Protein AF-A0AAE3N6Z8-F1 (afdb_monomer)

Sequence (165 aa):
MKPAAALAAPLILVLGGPLARRQWLIAQLQGRLQALPQPLPTPSFCDGEAASALARLSRAALVLLCAARADEDASAQARQAFLREQLHAAGAAYGVLHGDDAAIALQAWQALQSALGLAQQQTGDAQPTAEARSLANWRSNCEKCSDPVCEHRLFSDLVGQRAQA

pLDDT: mean 75.98, std 1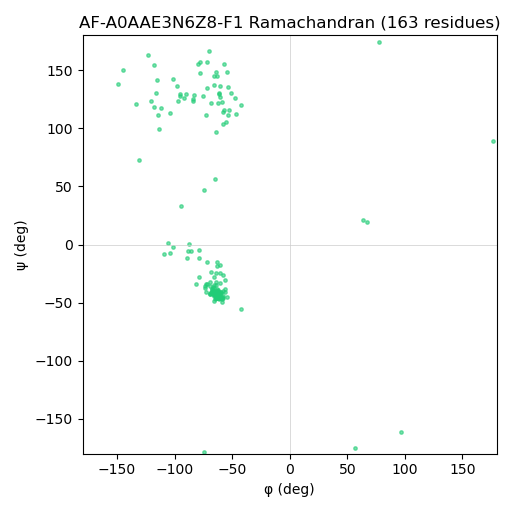7.63, range [32.03, 95.5]

Solvent-accessible surface area (backbone atoms only — not comparable to full-atom values): 9850 Å² total; per-residue (Å²): 136,79,79,78,76,77,73,73,53,46,29,34,39,43,33,57,61,56,68,70,60,44,53,50,46,51,52,53,52,50,55,55,58,69,72,48,84,77,95,65,79,65,62,43,78,41,74,44,59,70,73,68,38,61,77,42,51,95,64,42,70,41,37,38,34,40,52,60,55,92,90,52,53,72,66,49,48,52,52,45,53,51,50,51,51,54,35,54,76,67,70,51,78,68,47,77,33,60,81,55,74,68,48,30,46,51,51,53,50,53,54,49,29,52,71,69,70,60,56,68,76,72,90,61,100,62,79,74,48,75,65,56,51,48,53,52,55,48,49,65,52,48,80,74,43,93,42,73,68,58,53,51,49,53,55,50,51,53,53,55,54,65,72,75,110

Foldseek 3Di:
DDPPPPPAAAEEEEEADDLVLSVVLVVLLQVVVVPDDDDFRHHDYDHDDLVVVLVCLVRHLAYEYEDDDPPDDPVSVVSSVVSVVSCVVSVGDYHYQDDDSVRSSVVVNCRVCVSRVNPPPPPDPDDQPPVSVVVVVVVVVVVVDPDPVVVVVVVVVVVVVVVVD

Radius of gyration: 18.88 Å; Cα contacts (8 Å, |Δi|>4): 145; chains: 1; bounding box: 39×39×67 Å

Mean predicted aligned error: 13.64 Å

Secondary structure (DSSP, 8-state):
-------PPPEEEEESS-HHHHHHHHHHHHHHHHTSPS----PEEE---HHHHHTTGGGEEEEEEEPPPTTS-HHHHHHHHHHHHHHHHTT---EEE-SSHHHHHHHHHHHHHHHTT-----S------HHHHHHHHHHHHHTT---HHHHHHHHHHHHHHHT--

Nearest PDB structures (foldseek):
  8q6q-assembly2_D-2  TM=4.923E-01  e=1.942E-02  Homo sapiens
  3hly-assembly2_B  TM=3.892E-01  e=1.245E-02  Synechococcus elongatus PCC 6301
  4c6r-assembly4_D  TM=4.196E-01  e=1.795E-01  Arabidopsis thaliana
  8jbt-assembly1_A  TM=4.652E-01  e=1.133E+00  Chloracidobacterium thermophilum
  4c6t-assembly1_A  TM=4.803E-01  e=1.287E+00  Arabidopsis thaliana

Structure (mmCIF, N/CA/C/O backbone):
data_AF-A0AAE3N6Z8-F1
#
_entry.id   AF-A0AAE3N6Z8-F1
#
loop_
_atom_site.group_PDB
_atom_site.id
_atom_site.type_symbol
_atom_site.label_atom_id
_atom_site.label_alt_id
_atom_site.label_comp_id
_atom_site.label_asym_id
_atom_site.label_entity_id
_atom_site.label_seq_id
_atom_site.pdbx_PDB_ins_code
_atom_site.Cartn_x
_atom_site.Cartn_y
_atom_site.Cartn_z
_atom_site.occupancy
_atom_site.B_iso_or_equiv
_atom_site.auth_seq_id
_atom_site.auth_comp_id
_atom_site.auth_asym_id
_atom_site.auth_atom_id
_atom_site.pdbx_PDB_model_num
ATOM 1 N N . MET A 1 1 ? -17.131 4.618 36.383 1.00 37.56 1 MET A N 1
ATOM 2 C CA . MET A 1 1 ? -16.176 5.158 35.390 1.00 37.56 1 MET A CA 1
ATOM 3 C C . MET A 1 1 ? -15.798 4.016 34.458 1.00 37.56 1 MET A C 1
ATOM 5 O O . MET A 1 1 ? -15.187 3.060 34.910 1.00 37.56 1 MET A O 1
ATOM 9 N N . LYS A 1 2 ? -16.291 4.032 33.216 1.00 32.03 2 LYS A N 1
ATOM 10 C CA . LYS A 1 2 ? -16.042 2.981 32.217 1.00 32.03 2 LYS A CA 1
ATOM 11 C C . LYS A 1 2 ? -14.691 3.308 31.564 1.00 32.03 2 LYS A C 1
ATOM 13 O O . LYS A 1 2 ? -14.561 4.444 31.108 1.00 32.03 2 LYS A O 1
ATOM 18 N N . PRO A 1 3 ? -13.682 2.421 31.564 1.00 38.69 3 PRO A N 1
ATOM 19 C CA . PRO A 1 3 ? -12.425 2.730 30.898 1.00 38.69 3 PRO A CA 1
ATOM 20 C C . PRO A 1 3 ? -12.718 2.955 29.413 1.00 38.69 3 PRO A C 1
ATOM 22 O O . PRO A 1 3 ? -13.390 2.137 28.781 1.00 38.69 3 PRO A O 1
ATOM 25 N N . ALA A 1 4 ? -12.272 4.093 28.877 1.00 43.00 4 ALA A N 1
ATOM 26 C CA . ALA A 1 4 ? -12.233 4.310 27.441 1.00 43.00 4 ALA A CA 1
ATOM 27 C C . ALA A 1 4 ? -11.370 3.185 26.868 1.00 43.00 4 ALA A C 1
ATOM 29 O O . ALA A 1 4 ? -10.196 3.073 27.221 1.00 43.00 4 ALA A O 1
ATOM 30 N N . ALA A 1 5 ? -11.974 2.294 26.082 1.00 42.84 5 ALA A N 1
ATOM 31 C CA . ALA A 1 5 ? -11.237 1.247 25.399 1.00 42.84 5 ALA A CA 1
ATOM 32 C C . ALA A 1 5 ? -10.112 1.932 24.622 1.00 42.84 5 ALA A C 1
ATOM 34 O O . ALA A 1 5 ? -10.387 2.766 23.758 1.00 42.84 5 ALA A O 1
ATOM 35 N N . ALA A 1 6 ? -8.863 1.646 24.989 1.00 48.72 6 ALA A N 1
ATOM 36 C CA . ALA A 1 6 ? -7.710 2.118 24.249 1.00 48.72 6 ALA A CA 1
ATOM 37 C C . ALA A 1 6 ? -7.865 1.580 22.824 1.00 48.72 6 ALA A C 1
ATOM 39 O O . ALA A 1 6 ? -7.717 0.380 22.590 1.00 48.72 6 ALA A O 1
ATOM 40 N N . LEU A 1 7 ? -8.272 2.449 21.898 1.00 55.31 7 LEU A N 1
ATOM 41 C CA . LEU A 1 7 ? -8.336 2.118 20.484 1.00 55.31 7 LEU A CA 1
ATOM 42 C C . LEU A 1 7 ? -6.929 1.672 20.097 1.00 55.31 7 LEU A C 1
ATOM 44 O O . LEU A 1 7 ? -5.973 2.435 20.237 1.00 55.31 7 LEU A O 1
ATOM 48 N N . ALA A 1 8 ? -6.794 0.404 19.707 1.00 65.38 8 ALA A N 1
ATOM 49 C CA . ALA A 1 8 ? -5.519 -0.134 19.273 1.00 65.38 8 ALA A CA 1
ATOM 50 C C . ALA A 1 8 ? -4.960 0.758 18.156 1.00 65.38 8 ALA A C 1
ATOM 52 O O . ALA A 1 8 ? -5.700 1.161 17.257 1.00 65.38 8 ALA A O 1
ATOM 53 N N . ALA A 1 9 ? -3.667 1.071 18.236 1.00 78.56 9 ALA A N 1
ATOM 54 C CA . ALA A 1 9 ? -2.971 1.871 17.238 1.00 78.56 9 ALA A CA 1
ATOM 55 C C . ALA A 1 9 ? -3.282 1.357 15.816 1.00 78.56 9 ALA A C 1
ATOM 57 O O . ALA A 1 9 ? -3.088 0.161 15.563 1.00 78.56 9 ALA A O 1
ATOM 58 N N . PRO A 1 10 ? -3.752 2.216 14.890 1.00 86.44 10 PRO A N 1
ATOM 59 C CA . PRO A 1 10 ? -4.041 1.790 13.529 1.00 86.44 10 PRO A CA 1
ATOM 60 C C . PRO A 1 10 ? -2.756 1.290 12.863 1.00 86.44 10 PRO A C 1
ATOM 62 O O . PRO A 1 10 ? -1.717 1.948 12.919 1.00 86.44 10 PRO A O 1
ATOM 65 N N . LEU A 1 11 ? -2.817 0.107 12.250 1.00 89.31 11 LEU A N 1
ATOM 66 C CA . LEU A 1 11 ? -1.687 -0.468 11.526 1.00 89.31 11 LEU A CA 1
ATOM 67 C C . LEU A 1 11 ? -1.647 0.091 10.101 1.00 89.31 11 LEU A C 1
ATOM 69 O O . LEU A 1 11 ? -2.615 -0.046 9.355 1.00 89.31 11 LEU A O 1
ATOM 73 N N . ILE A 1 12 ? -0.512 0.664 9.719 1.00 91.88 12 ILE A N 1
ATOM 74 C CA . ILE A 1 12 ? -0.234 1.178 8.380 1.00 91.88 12 ILE A CA 1
ATOM 75 C C . ILE A 1 12 ? 0.831 0.287 7.742 1.00 91.88 12 ILE A C 1
ATOM 77 O O . ILE A 1 12 ? 1.954 0.180 8.243 1.00 91.88 12 ILE A O 1
ATOM 81 N N . LEU A 1 13 ? 0.484 -0.371 6.638 1.00 93.19 13 LEU A N 1
ATOM 82 C CA . LEU A 1 13 ? 1.416 -1.203 5.879 1.00 93.19 13 LEU A CA 1
ATOM 83 C C . LEU A 1 13 ? 2.019 -0.393 4.734 1.00 93.19 13 LEU A C 1
ATOM 85 O O . LEU A 1 13 ? 1.284 0.206 3.953 1.00 93.19 13 LEU A O 1
ATOM 89 N N . VAL A 1 14 ? 3.346 -0.404 4.617 1.00 93.50 14 VAL A N 1
ATOM 90 C CA . VAL A 1 14 ? 4.081 0.211 3.505 1.00 93.50 14 VAL A CA 1
ATOM 91 C C . VAL A 1 14 ? 4.832 -0.892 2.766 1.00 93.50 14 VAL A C 1
ATOM 93 O O . VAL A 1 14 ? 5.677 -1.566 3.349 1.00 93.50 14 VAL A O 1
ATOM 96 N N . LEU A 1 15 ? 4.516 -1.089 1.488 1.00 92.12 15 LEU A N 1
ATOM 97 C CA . LEU A 1 15 ? 4.993 -2.192 0.650 1.00 92.12 15 LEU A CA 1
ATOM 98 C C . LEU A 1 15 ? 5.702 -1.675 -0.601 1.00 92.12 15 LEU A C 1
ATOM 100 O O . LEU A 1 15 ? 5.515 -0.530 -1.005 1.00 92.12 15 LEU A O 1
ATOM 104 N N . GLY A 1 16 ? 6.469 -2.548 -1.254 1.00 89.75 16 GLY A N 1
ATOM 105 C CA . GLY A 1 16 ? 7.131 -2.241 -2.524 1.00 89.75 16 GLY A CA 1
ATOM 106 C C . GLY A 1 16 ? 8.394 -1.387 -2.382 1.00 89.75 16 GLY A C 1
ATOM 107 O O . GLY A 1 16 ? 8.765 -0.959 -1.286 1.00 89.75 16 GLY A O 1
ATOM 108 N N . GLY A 1 17 ? 9.080 -1.185 -3.507 1.00 86.69 17 GLY A N 1
ATOM 109 C CA . GLY A 1 17 ? 10.348 -0.457 -3.594 1.00 86.69 17 GLY A CA 1
ATOM 110 C C . GLY A 1 17 ? 11.481 -0.998 -2.697 1.00 86.69 17 GLY A C 1
ATOM 111 O O . GLY A 1 17 ? 11.335 -2.027 -2.026 1.00 86.69 17 GLY A O 1
ATOM 112 N N . PRO A 1 18 ? 12.628 -0.302 -2.658 1.00 88.06 18 PRO A N 1
ATOM 113 C CA . PRO A 1 18 ? 13.733 -0.628 -1.758 1.00 88.06 18 PRO A CA 1
ATOM 114 C C . PRO A 1 18 ? 13.368 -0.429 -0.277 1.00 88.06 18 PRO A C 1
ATOM 116 O O . PRO A 1 18 ? 12.684 0.535 0.074 1.00 88.06 18 PRO A O 1
ATOM 119 N N . LEU A 1 19 ? 13.889 -1.284 0.616 1.00 87.81 19 LEU A N 1
ATOM 120 C CA . LEU A 1 19 ? 13.660 -1.187 2.070 1.00 87.81 19 LEU A CA 1
ATOM 121 C C . LEU A 1 19 ? 14.042 0.194 2.624 1.00 87.81 19 LEU A C 1
ATOM 123 O O . LEU A 1 19 ? 13.258 0.804 3.346 1.00 87.81 19 LEU A O 1
ATOM 127 N N . ALA A 1 20 ? 15.202 0.722 2.220 1.00 90.19 20 ALA A N 1
ATOM 128 C CA . ALA A 1 20 ? 15.675 2.041 2.642 1.00 90.19 20 ALA A CA 1
ATOM 129 C C . ALA A 1 20 ? 14.667 3.155 2.313 1.00 90.19 20 ALA A C 1
ATOM 131 O O . ALA A 1 20 ? 14.434 4.050 3.124 1.00 90.19 20 ALA A O 1
ATOM 132 N N . ARG A 1 21 ? 14.007 3.062 1.152 1.00 90.44 21 ARG A N 1
ATOM 133 C CA . ARG A 1 21 ? 12.987 4.024 0.724 1.00 90.44 21 ARG A CA 1
ATOM 134 C C . ARG A 1 21 ? 11.735 3.941 1.598 1.00 90.44 21 ARG A C 1
ATOM 136 O O . ARG A 1 21 ? 11.198 4.972 1.996 1.00 90.44 21 ARG A O 1
ATOM 143 N N . ARG A 1 22 ? 11.292 2.725 1.944 1.00 92.12 22 ARG A N 1
ATOM 144 C CA . ARG A 1 22 ? 10.160 2.516 2.866 1.00 92.12 22 ARG A CA 1
ATOM 145 C C . ARG A 1 22 ? 10.460 3.057 4.260 1.00 92.12 22 ARG A C 1
ATOM 147 O O . ARG A 1 22 ? 9.626 3.751 4.831 1.00 92.12 22 ARG A O 1
ATOM 154 N N . GLN A 1 23 ? 11.651 2.781 4.784 1.00 92.75 23 GLN A N 1
ATOM 155 C CA . GLN A 1 23 ? 12.072 3.237 6.109 1.00 92.75 23 GLN A CA 1
ATOM 156 C C . GLN A 1 23 ? 12.192 4.756 6.177 1.00 92.75 23 GLN A C 1
ATOM 158 O O . GLN A 1 23 ? 11.701 5.368 7.125 1.00 92.75 23 GLN A O 1
ATOM 163 N N . TRP A 1 24 ? 12.769 5.373 5.143 1.00 95.00 24 TRP A N 1
ATOM 164 C CA . TRP A 1 24 ? 12.803 6.825 5.015 1.00 95.00 24 TRP A CA 1
ATOM 165 C C . TRP A 1 24 ? 11.389 7.424 5.004 1.00 95.00 24 TRP A C 1
ATOM 167 O O . TRP A 1 24 ? 11.113 8.357 5.758 1.00 95.00 24 TRP A O 1
ATOM 177 N N . LEU A 1 25 ? 10.467 6.851 4.220 1.00 95.12 25 LEU A N 1
ATOM 178 C CA . LEU A 1 25 ? 9.079 7.315 4.154 1.00 95.12 25 LEU A CA 1
ATOM 179 C C . LEU A 1 25 ? 8.379 7.203 5.517 1.00 95.12 25 LEU A C 1
ATOM 181 O O . LEU A 1 25 ? 7.730 8.151 5.956 1.00 95.12 25 LEU A O 1
ATOM 185 N N . ILE A 1 26 ? 8.535 6.071 6.207 1.00 94.62 26 ILE A N 1
ATOM 186 C CA . ILE A 1 26 ? 7.975 5.862 7.548 1.00 94.62 26 ILE A CA 1
ATOM 187 C C . ILE A 1 26 ? 8.517 6.909 8.526 1.00 94.62 26 ILE A C 1
ATOM 189 O O . ILE A 1 26 ? 7.728 7.521 9.246 1.00 94.62 26 ILE A O 1
ATOM 193 N N . ALA A 1 27 ? 9.826 7.173 8.514 1.00 94.31 27 ALA A N 1
ATOM 194 C CA . ALA A 1 27 ? 10.437 8.185 9.372 1.00 94.31 27 ALA A CA 1
ATOM 195 C C . ALA A 1 27 ? 9.873 9.594 9.098 1.00 94.31 27 ALA A C 1
ATOM 197 O O . ALA A 1 27 ? 9.569 10.331 10.037 1.00 94.31 27 ALA A O 1
ATOM 198 N N . GLN A 1 28 ? 9.658 9.957 7.826 1.00 95.25 28 GLN A N 1
ATOM 199 C CA . GLN A 1 28 ? 9.025 11.230 7.453 1.00 95.25 28 GLN A CA 1
ATOM 200 C C . GLN A 1 28 ? 7.587 11.345 7.978 1.00 95.25 28 GLN A C 1
ATOM 202 O O . GLN A 1 28 ? 7.204 12.385 8.519 1.00 95.25 28 GLN A O 1
ATOM 207 N N . LEU A 1 29 ? 6.786 10.284 7.854 1.00 93.62 29 LEU A N 1
ATOM 208 C CA . LEU A 1 29 ? 5.408 10.268 8.357 1.00 93.62 29 LEU A CA 1
ATOM 209 C C . LEU A 1 29 ? 5.364 10.356 9.884 1.00 93.62 29 LEU A C 1
ATOM 211 O O . LEU A 1 29 ? 4.567 11.116 10.433 1.00 93.62 29 LEU A O 1
ATOM 215 N N . GLN A 1 30 ? 6.243 9.625 10.570 1.00 91.94 30 GLN A N 1
ATOM 216 C CA . GLN A 1 30 ? 6.367 9.675 12.025 1.00 91.94 30 GLN A CA 1
ATOM 217 C C . GLN A 1 30 ? 6.748 11.074 12.515 1.00 91.94 30 GLN A C 1
ATOM 219 O O . GLN A 1 30 ? 6.113 11.575 13.441 1.00 91.94 30 GLN A O 1
ATOM 224 N N . GLY A 1 31 ? 7.717 11.735 11.872 1.00 92.25 31 GLY A N 1
ATOM 225 C CA . GLY A 1 31 ? 8.099 13.107 12.218 1.00 92.25 31 GLY A CA 1
ATOM 226 C C . GLY A 1 31 ? 6.935 14.094 12.082 1.00 92.25 31 GLY A C 1
ATOM 227 O O . GLY A 1 31 ? 6.712 14.920 12.966 1.00 92.25 31 GLY A O 1
ATOM 228 N N . ARG A 1 32 ? 6.126 13.964 11.022 1.00 91.75 32 ARG A N 1
ATOM 229 C CA . ARG A 1 32 ? 4.928 14.800 10.832 1.00 91.75 32 ARG A CA 1
ATOM 230 C C . ARG A 1 32 ? 3.840 14.523 11.869 1.00 91.75 32 ARG A C 1
ATOM 232 O O . ARG A 1 32 ? 3.241 15.469 12.366 1.00 91.75 32 ARG A O 1
ATOM 239 N N . LEU A 1 33 ? 3.604 13.260 12.225 1.00 89.38 33 LEU A N 1
ATOM 240 C CA . LEU A 1 33 ? 2.653 12.893 13.283 1.00 89.38 33 LEU A CA 1
ATOM 241 C C . LEU A 1 33 ? 3.064 13.453 14.647 1.00 89.38 33 LEU A C 1
ATOM 243 O O . LEU A 1 33 ? 2.210 13.922 15.390 1.00 89.38 33 LEU A O 1
ATOM 247 N N . GLN A 1 34 ? 4.358 13.418 14.974 1.00 88.12 34 GLN A N 1
ATOM 248 C CA . GLN A 1 34 ? 4.881 13.959 16.233 1.00 88.12 34 GLN A CA 1
ATOM 249 C C . GLN A 1 34 ? 4.725 15.481 16.334 1.00 88.12 34 GLN A C 1
ATOM 251 O O . GLN A 1 34 ? 4.606 16.004 17.438 1.00 88.12 34 GLN A O 1
ATOM 256 N N . ALA A 1 35 ? 4.708 16.181 15.197 1.00 87.75 35 ALA A N 1
ATOM 257 C CA . ALA A 1 35 ? 4.483 17.621 15.142 1.00 87.75 35 ALA A CA 1
ATOM 258 C C . ALA A 1 35 ? 3.000 18.020 15.2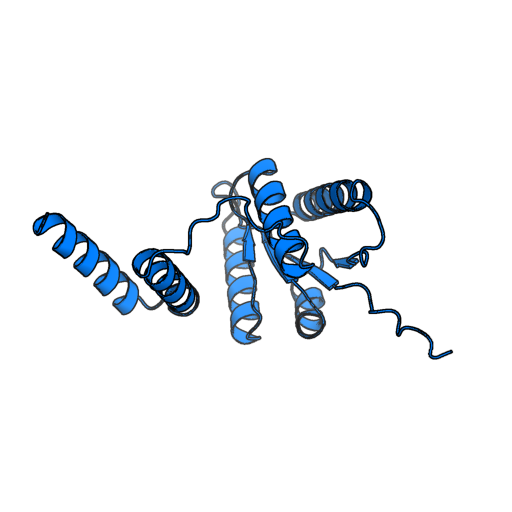82 1.00 87.75 35 ALA A C 1
ATOM 260 O O . ALA A 1 35 ? 2.710 19.205 15.453 1.00 87.75 35 ALA A O 1
ATOM 261 N N . LEU A 1 36 ? 2.056 17.072 15.196 1.00 84.25 36 LEU A N 1
ATOM 262 C CA . LEU A 1 36 ? 0.632 17.366 15.359 1.00 84.25 36 LEU A CA 1
ATOM 263 C C . LEU A 1 36 ? 0.250 17.546 16.840 1.00 84.25 36 LEU A C 1
ATOM 265 O O . LEU A 1 36 ? 0.795 16.862 17.712 1.00 84.25 36 LEU A O 1
ATOM 269 N N . PRO A 1 37 ? -0.740 18.408 17.142 1.00 79.69 37 PRO A N 1
ATOM 270 C CA . PRO A 1 37 ? -1.309 18.498 18.480 1.00 79.69 37 PRO A CA 1
ATOM 271 C C . PRO A 1 37 ? -1.956 17.163 18.889 1.00 79.69 37 PRO A C 1
ATOM 273 O O . PRO A 1 37 ? -2.766 16.601 18.153 1.00 79.69 37 PRO A O 1
ATOM 276 N N . GLN A 1 38 ? -1.608 16.662 20.074 1.00 74.25 38 GLN A N 1
ATOM 277 C CA . GLN A 1 38 ? -2.225 15.480 20.693 1.00 74.25 38 GLN A CA 1
ATOM 278 C C . GLN A 1 38 ? -3.654 15.798 21.189 1.00 74.25 38 GLN A C 1
ATOM 280 O O . GLN A 1 38 ? -3.927 16.966 21.476 1.00 74.25 38 GLN A O 1
ATOM 285 N N . PRO A 1 39 ? -4.567 14.813 21.352 1.00 6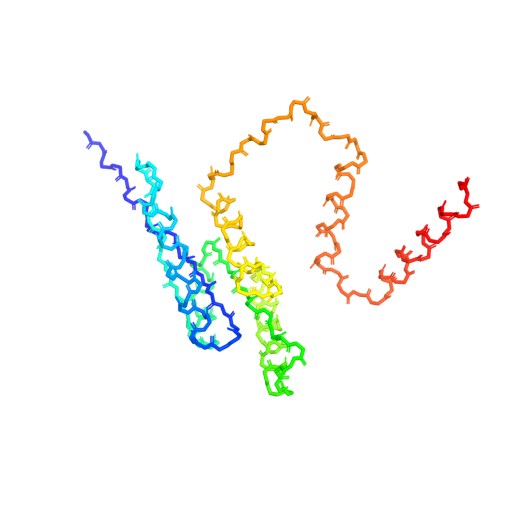6.19 39 PRO A N 1
ATOM 286 C CA . PRO A 1 39 ? -4.352 13.363 21.359 1.00 66.19 39 PRO A CA 1
ATOM 287 C C . PRO A 1 39 ? -4.791 12.679 20.057 1.00 66.19 39 PRO A C 1
ATOM 289 O O . PRO A 1 39 ? -5.982 12.573 19.768 1.00 66.19 39 PRO A O 1
ATOM 292 N N . LEU A 1 40 ? -3.831 12.148 19.301 1.00 70.69 40 LEU A N 1
ATOM 293 C CA . LEU A 1 40 ? -4.101 11.317 18.128 1.00 70.69 40 LEU A CA 1
ATOM 294 C C . LEU A 1 40 ? -3.595 9.895 18.370 1.00 70.69 40 LEU A C 1
ATOM 296 O O . LEU A 1 40 ? -2.530 9.724 18.968 1.00 70.69 40 LEU A O 1
ATOM 300 N N . PRO A 1 41 ? -4.324 8.857 17.921 1.00 73.25 41 PRO A N 1
ATOM 301 C CA . PRO A 1 41 ? -3.815 7.498 17.991 1.00 73.25 41 PRO A CA 1
ATOM 302 C C . PRO A 1 41 ? -2.550 7.406 17.138 1.00 73.25 41 PRO A C 1
ATOM 304 O O . PRO A 1 41 ? -2.582 7.684 15.941 1.00 73.25 41 PRO A O 1
ATOM 307 N N . THR A 1 42 ? -1.430 7.024 17.749 1.00 80.62 42 THR A N 1
ATOM 308 C CA . THR A 1 42 ? -0.156 6.878 17.043 1.00 80.62 42 THR A CA 1
ATOM 309 C C . THR A 1 42 ? -0.216 5.626 16.169 1.00 80.62 42 THR A C 1
ATOM 311 O O . THR A 1 42 ? -0.268 4.526 16.721 1.00 80.62 42 THR A O 1
ATOM 314 N N . PRO A 1 43 ? -0.227 5.737 14.828 1.00 84.38 43 PRO A N 1
ATOM 315 C CA . PRO A 1 43 ? -0.216 4.563 13.968 1.00 84.38 43 PRO A CA 1
ATOM 316 C C . PRO A 1 43 ? 1.064 3.745 14.153 1.00 84.38 43 PRO A C 1
ATOM 318 O O . PRO A 1 43 ? 2.157 4.289 14.334 1.00 84.38 43 PRO A O 1
ATOM 321 N N . SER A 1 44 ? 0.929 2.425 14.049 1.00 87.88 44 SER A N 1
ATOM 322 C CA . SER A 1 44 ? 2.067 1.517 13.920 1.00 87.88 44 SER A CA 1
ATOM 323 C C . SER A 1 44 ? 2.372 1.325 12.440 1.0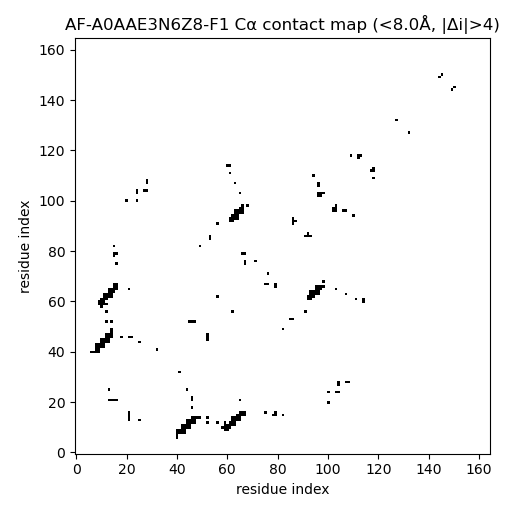0 87.88 44 SER A C 1
ATOM 325 O O . SER A 1 44 ? 1.471 1.016 11.664 1.00 87.88 44 SER A O 1
ATOM 327 N N . PHE A 1 45 ? 3.629 1.501 12.042 1.00 87.06 45 PHE A N 1
ATOM 328 C CA . PHE A 1 45 ? 4.065 1.282 10.666 1.00 87.06 45 PHE A CA 1
ATOM 329 C C . PHE A 1 45 ? 4.770 -0.068 10.535 1.00 87.06 45 PHE A C 1
ATOM 331 O O . PHE A 1 45 ? 5.516 -0.476 11.425 1.00 87.06 45 PHE A O 1
ATOM 338 N N . CYS A 1 46 ? 4.556 -0.750 9.413 1.00 85.81 46 CYS A N 1
ATOM 339 C CA . CYS A 1 46 ? 5.262 -1.980 9.062 1.00 85.81 46 CYS A CA 1
ATOM 340 C C . CYS A 1 46 ? 5.734 -1.915 7.604 1.00 85.81 46 CYS A C 1
ATOM 342 O O . CYS A 1 46 ? 4.916 -1.807 6.692 1.00 85.81 46 CYS A O 1
ATOM 344 N N . ASP A 1 47 ? 7.046 -2.033 7.396 1.00 80.06 47 ASP A N 1
ATOM 345 C CA . ASP A 1 47 ? 7.751 -2.088 6.105 1.00 80.06 47 ASP A CA 1
ATOM 346 C C . ASP A 1 47 ? 8.008 -3.534 5.636 1.00 80.06 47 ASP A C 1
ATOM 348 O O . ASP A 1 47 ? 9.033 -3.834 5.013 1.00 80.06 47 ASP A O 1
ATOM 352 N N . GLY A 1 48 ? 7.083 -4.437 5.975 1.00 67.06 48 GLY A N 1
ATOM 353 C CA . GLY A 1 48 ? 7.276 -5.880 5.879 1.00 67.06 48 GLY A CA 1
ATOM 354 C C . GLY A 1 48 ? 7.477 -6.403 4.455 1.00 67.06 48 GLY A C 1
ATOM 355 O O . GLY A 1 48 ? 6.892 -5.909 3.492 1.00 67.06 48 GLY A O 1
ATOM 356 N N . GLU A 1 49 ? 8.264 -7.476 4.351 1.00 69.81 49 GLU A N 1
ATOM 357 C CA . GLU A 1 49 ? 8.331 -8.323 3.158 1.00 69.81 49 GLU A CA 1
ATOM 358 C C . GLU A 1 49 ? 6.937 -8.832 2.765 1.00 69.81 49 GLU A C 1
ATOM 360 O O . GLU A 1 49 ? 6.089 -9.083 3.631 1.00 69.81 49 GLU A O 1
ATOM 365 N N . ALA A 1 50 ? 6.730 -9.033 1.459 1.00 67.50 50 ALA A N 1
ATOM 366 C CA . ALA A 1 50 ? 5.433 -9.336 0.850 1.00 67.50 50 ALA A CA 1
ATOM 367 C C . ALA A 1 50 ? 4.612 -10.358 1.658 1.00 67.50 50 ALA A C 1
ATOM 369 O O . ALA A 1 50 ? 3.510 -10.057 2.105 1.00 67.50 50 ALA A O 1
ATOM 370 N N . ALA A 1 51 ? 5.175 -11.536 1.937 1.00 69.19 51 ALA A N 1
ATOM 371 C CA . ALA A 1 51 ? 4.466 -12.619 2.623 1.00 69.19 51 ALA A CA 1
ATOM 372 C C . ALA A 1 51 ? 4.037 -12.264 4.061 1.00 69.19 51 ALA A C 1
ATOM 374 O O . ALA A 1 51 ? 2.921 -12.570 4.479 1.00 69.19 51 ALA A O 1
ATOM 375 N N . SER A 1 52 ? 4.903 -11.586 4.820 1.00 73.88 52 SER A N 1
ATOM 376 C CA . SER A 1 52 ? 4.612 -11.206 6.208 1.00 73.88 52 SER A CA 1
ATOM 377 C C . SER A 1 52 ? 3.584 -10.076 6.274 1.00 73.88 52 SER A C 1
ATOM 379 O O . SER A 1 52 ? 2.764 -10.019 7.194 1.00 73.88 52 SER A O 1
ATOM 381 N N . ALA A 1 53 ? 3.612 -9.167 5.301 1.00 76.06 53 ALA A N 1
ATOM 382 C CA . ALA A 1 53 ? 2.660 -8.074 5.244 1.00 76.06 53 ALA A CA 1
ATOM 383 C C . ALA A 1 53 ? 1.264 -8.539 4.812 1.00 76.06 53 ALA A C 1
ATOM 385 O O . ALA A 1 53 ? 0.277 -8.090 5.393 1.00 76.06 53 ALA A O 1
ATOM 386 N N . LEU A 1 54 ? 1.177 -9.498 3.882 1.00 77.19 54 LEU A N 1
ATOM 387 C CA . LEU A 1 54 ? -0.095 -10.090 3.452 1.00 77.19 54 LEU A CA 1
ATOM 388 C C . LEU A 1 54 ? -0.868 -10.711 4.629 1.00 77.19 54 LEU A C 1
ATOM 390 O O . LEU A 1 54 ? -2.068 -10.490 4.768 1.00 77.19 54 LEU A O 1
ATOM 394 N N . ALA A 1 55 ? -0.174 -11.387 5.551 1.00 82.75 55 ALA A N 1
ATOM 395 C CA . ALA A 1 55 ? -0.784 -11.946 6.763 1.00 82.75 55 ALA A CA 1
ATOM 396 C C . ALA A 1 55 ? -1.388 -10.886 7.709 1.00 82.75 55 ALA A C 1
ATOM 398 O O . ALA A 1 55 ? -2.191 -11.213 8.583 1.00 82.75 55 ALA A O 1
ATOM 399 N N . ARG A 1 56 ? -0.997 -9.614 7.562 1.00 85.88 56 ARG A N 1
ATOM 400 C CA . ARG A 1 56 ? -1.466 -8.496 8.391 1.00 85.88 56 ARG A CA 1
ATOM 401 C C . ARG A 1 56 ? -2.529 -7.635 7.709 1.00 85.88 56 ARG A C 1
ATOM 403 O O . ARG A 1 56 ? -3.031 -6.718 8.356 1.00 85.88 56 ARG A O 1
ATOM 410 N N . LEU A 1 57 ? -2.903 -7.924 6.458 1.00 85.81 57 LEU A N 1
ATOM 411 C CA . LEU A 1 57 ? -3.870 -7.118 5.700 1.00 85.81 57 LEU A CA 1
ATOM 412 C C . LEU A 1 57 ? -5.207 -6.960 6.419 1.00 85.81 57 LEU A C 1
ATOM 414 O O . LEU A 1 57 ? -5.735 -5.857 6.476 1.00 85.81 57 LEU A O 1
ATOM 418 N N . SER A 1 58 ? -5.710 -8.027 7.043 1.00 84.31 58 SER A N 1
ATOM 419 C CA . SER A 1 58 ? -6.986 -8.008 7.775 1.00 84.31 58 SER A CA 1
ATOM 420 C C . SER A 1 58 ? -7.001 -7.061 8.980 1.00 84.31 58 SER A C 1
ATOM 422 O O . SER A 1 58 ? -8.066 -6.751 9.506 1.00 84.31 58 SER A O 1
ATOM 424 N N . ARG A 1 59 ? -5.826 -6.609 9.434 1.00 86.38 59 ARG A N 1
ATOM 425 C CA . ARG A 1 59 ? -5.651 -5.679 10.557 1.00 86.38 59 ARG A CA 1
ATOM 426 C C . ARG A 1 59 ? -5.182 -4.293 10.116 1.00 86.38 59 ARG A C 1
ATOM 428 O O . ARG A 1 59 ? -5.076 -3.409 10.963 1.00 86.38 59 ARG A O 1
ATOM 435 N N . ALA A 1 60 ? -4.833 -4.119 8.843 1.00 88.38 60 ALA A N 1
ATOM 436 C CA . ALA A 1 60 ? -4.314 -2.863 8.331 1.00 88.38 60 ALA A CA 1
ATOM 437 C C . ALA A 1 60 ? -5.454 -1.850 8.172 1.00 88.38 60 ALA A C 1
ATOM 439 O O . ALA A 1 60 ? -6.456 -2.129 7.522 1.00 88.38 60 ALA A O 1
ATOM 440 N N . ALA A 1 61 ? -5.282 -0.664 8.751 1.00 88.31 61 ALA A N 1
ATOM 441 C CA . ALA A 1 61 ? -6.177 0.470 8.538 1.00 88.31 61 ALA A CA 1
ATOM 442 C C . ALA A 1 61 ? -5.889 1.176 7.202 1.00 88.31 61 ALA A C 1
ATOM 444 O O . ALA A 1 61 ? -6.780 1.776 6.609 1.00 88.31 61 ALA A O 1
ATOM 445 N N . LEU A 1 62 ? -4.640 1.103 6.729 1.00 90.94 62 LEU A N 1
ATOM 446 C CA . LEU A 1 62 ? -4.198 1.657 5.452 1.00 90.94 62 LEU A CA 1
ATOM 447 C C . LEU A 1 62 ? -3.063 0.801 4.886 1.00 90.94 62 LEU A C 1
ATOM 449 O O . LEU A 1 62 ? -2.144 0.411 5.612 1.00 90.94 62 LEU A O 1
ATOM 453 N N . VAL A 1 63 ? -3.109 0.553 3.580 1.00 93.44 63 VAL A N 1
ATOM 454 C CA . VAL A 1 63 ? -2.054 -0.137 2.833 1.00 93.44 63 VAL A CA 1
ATOM 455 C C . VAL A 1 63 ? -1.541 0.796 1.744 1.00 93.44 63 VAL A C 1
ATOM 457 O O . VAL A 1 63 ? -2.314 1.281 0.919 1.00 93.44 63 VAL A O 1
ATOM 460 N N . LEU A 1 64 ? -0.236 1.052 1.745 1.00 94.69 64 LEU A N 1
ATOM 461 C CA . LEU A 1 64 ? 0.456 1.888 0.772 1.00 94.69 64 LEU A CA 1
ATOM 462 C C . LEU A 1 64 ? 1.460 1.041 -0.008 1.00 94.69 64 LEU A C 1
ATOM 464 O O . LEU A 1 64 ? 2.265 0.324 0.583 1.00 94.69 64 LEU A O 1
ATOM 468 N N . LEU A 1 65 ? 1.429 1.143 -1.332 1.00 93.44 65 LEU A N 1
ATOM 469 C CA . LEU A 1 65 ? 2.341 0.454 -2.238 1.00 93.44 65 LEU A CA 1
ATOM 470 C C . LEU A 1 65 ? 3.219 1.477 -2.964 1.00 93.44 65 LEU A C 1
ATOM 472 O O . LEU A 1 65 ? 2.736 2.214 -3.818 1.00 93.44 65 LEU A O 1
ATOM 476 N N . CYS A 1 66 ? 4.514 1.503 -2.667 1.00 92.19 66 CYS A N 1
ATOM 477 C CA . CYS A 1 66 ? 5.485 2.292 -3.417 1.00 92.19 66 CYS A CA 1
ATOM 478 C C . CYS A 1 66 ? 5.649 1.712 -4.824 1.00 92.19 66 CYS A C 1
ATOM 480 O O . CYS A 1 66 ? 6.031 0.546 -4.975 1.00 92.19 66 CYS A O 1
ATOM 482 N N . ALA A 1 67 ? 5.382 2.521 -5.849 1.00 89.25 67 ALA A N 1
ATOM 483 C CA . ALA A 1 67 ? 5.638 2.127 -7.223 1.00 89.25 67 ALA A CA 1
ATOM 484 C C . ALA A 1 67 ? 7.144 1.971 -7.470 1.00 89.25 67 ALA A C 1
ATOM 486 O O . ALA A 1 67 ? 7.943 2.811 -7.038 1.00 89.25 67 ALA A O 1
ATOM 487 N N . ALA A 1 68 ? 7.505 0.906 -8.185 1.00 86.31 68 ALA A N 1
ATOM 488 C CA . ALA A 1 68 ? 8.807 0.768 -8.802 1.00 86.31 68 ALA A CA 1
ATOM 489 C C . ALA A 1 68 ? 8.991 1.919 -9.792 1.00 86.31 68 ALA A C 1
ATOM 491 O O . ALA A 1 68 ? 8.074 2.302 -10.528 1.00 86.31 68 ALA A O 1
ATOM 492 N N . ARG A 1 69 ? 10.174 2.509 -9.766 1.00 83.25 69 ARG A N 1
ATOM 493 C CA . ARG A 1 69 ? 10.553 3.592 -10.655 1.00 83.25 69 ARG A CA 1
ATOM 494 C C . ARG A 1 69 ? 10.909 3.031 -12.030 1.00 83.25 69 ARG A C 1
ATOM 496 O O . ARG A 1 69 ? 11.266 1.865 -12.173 1.00 83.25 69 ARG A O 1
ATOM 503 N N . ALA A 1 70 ? 10.824 3.879 -13.050 1.00 79.62 70 ALA A N 1
ATOM 504 C CA . ALA A 1 70 ? 11.130 3.482 -14.424 1.00 79.62 70 ALA A CA 1
ATOM 505 C C . ALA A 1 70 ? 12.601 3.067 -14.618 1.00 79.62 70 ALA A C 1
ATOM 507 O O . ALA A 1 70 ? 12.900 2.312 -15.536 1.00 79.62 70 ALA A O 1
ATOM 508 N N . ASP A 1 71 ? 13.497 3.558 -13.758 1.00 82.12 71 ASP A N 1
ATOM 509 C CA . ASP A 1 71 ? 14.923 3.227 -13.720 1.00 82.12 71 ASP A CA 1
ATOM 510 C C . ASP A 1 71 ? 15.247 1.966 -12.898 1.00 82.12 71 ASP A C 1
ATOM 512 O O . ASP A 1 71 ? 16.396 1.527 -12.893 1.00 82.12 71 ASP A O 1
ATOM 516 N N . GLU A 1 72 ? 14.262 1.370 -12.217 1.00 83.00 72 GLU A N 1
ATOM 517 C CA . GLU A 1 72 ? 14.437 0.091 -11.524 1.00 83.00 72 GLU A CA 1
ATOM 518 C C . GLU A 1 72 ? 14.362 -1.098 -12.495 1.00 83.00 72 GLU A C 1
ATOM 520 O O . GLU A 1 72 ? 13.763 -1.032 -13.572 1.00 83.00 72 GLU A O 1
ATOM 525 N N . ASP A 1 73 ? 14.993 -2.207 -12.108 1.00 85.50 73 ASP A N 1
ATOM 526 C CA . ASP A 1 73 ? 15.114 -3.390 -12.952 1.00 85.50 73 ASP A CA 1
ATOM 527 C C . ASP A 1 73 ? 13.779 -4.139 -13.157 1.00 85.50 73 ASP A C 1
ATOM 529 O O . ASP A 1 73 ? 12.779 -3.953 -12.454 1.00 85.50 73 ASP A O 1
ATOM 533 N N . ALA A 1 74 ? 13.766 -5.049 -14.136 1.00 87.50 74 ALA A N 1
ATOM 534 C CA . ALA A 1 74 ? 12.598 -5.880 -14.432 1.00 87.50 74 ALA A CA 1
ATOM 535 C C . ALA A 1 74 ? 12.145 -6.727 -13.222 1.00 87.50 74 ALA A C 1
ATOM 537 O O . ALA A 1 74 ? 10.967 -7.064 -13.104 1.00 87.50 74 ALA A O 1
ATOM 538 N N . SER A 1 75 ? 13.061 -7.046 -12.300 1.00 86.56 75 SER A N 1
ATOM 539 C CA . SER A 1 75 ? 12.763 -7.784 -11.070 1.00 86.56 75 SER A CA 1
ATOM 540 C C . SER A 1 75 ? 11.921 -6.949 -10.101 1.00 86.56 75 SER A C 1
ATOM 542 O O . SER A 1 75 ? 10.938 -7.448 -9.546 1.00 86.56 75 SER A O 1
ATOM 544 N N . ALA A 1 76 ? 12.239 -5.663 -9.936 1.00 84.62 76 ALA A N 1
ATOM 545 C CA . ALA A 1 76 ? 11.454 -4.727 -9.139 1.00 84.62 76 ALA A CA 1
ATOM 546 C C . ALA A 1 76 ? 10.041 -4.541 -9.709 1.00 84.62 76 ALA A C 1
ATOM 548 O O . ALA A 1 76 ? 9.061 -4.584 -8.959 1.00 84.62 76 ALA A O 1
ATOM 549 N N . GLN A 1 77 ? 9.922 -4.421 -11.035 1.00 85.75 77 GLN A N 1
ATOM 550 C CA . GLN A 1 77 ? 8.629 -4.321 -11.720 1.00 85.75 77 GLN A CA 1
ATOM 551 C C . GLN A 1 77 ? 7.794 -5.599 -11.551 1.00 85.75 77 GLN A C 1
ATOM 553 O O . GLN A 1 77 ? 6.622 -5.525 -11.176 1.00 85.75 77 GLN A O 1
ATOM 558 N N . ALA A 1 78 ? 8.399 -6.777 -11.738 1.00 87.75 78 ALA A N 1
ATOM 559 C CA . ALA A 1 78 ? 7.735 -8.064 -11.529 1.00 87.75 78 ALA A CA 1
ATOM 560 C C . ALA A 1 78 ? 7.288 -8.248 -10.070 1.00 87.75 78 ALA A C 1
ATOM 562 O O . ALA A 1 78 ? 6.167 -8.682 -9.806 1.00 87.75 78 ALA A O 1
ATOM 563 N N . ARG A 1 79 ? 8.127 -7.852 -9.104 1.00 86.81 79 ARG A N 1
ATOM 564 C CA . ARG A 1 79 ? 7.777 -7.883 -7.678 1.00 86.81 79 ARG A CA 1
ATOM 565 C C . ARG A 1 79 ? 6.609 -6.953 -7.360 1.00 86.81 79 ARG A C 1
ATOM 567 O O . ARG A 1 79 ? 5.742 -7.324 -6.571 1.00 86.81 79 ARG A O 1
ATOM 574 N N . GLN A 1 80 ? 6.560 -5.766 -7.960 1.00 88.12 80 GLN A N 1
ATOM 575 C CA . GLN A 1 80 ? 5.425 -4.863 -7.794 1.00 88.12 80 GLN A CA 1
ATOM 576 C C . GLN A 1 80 ? 4.146 -5.446 -8.407 1.00 88.12 80 GLN A C 1
ATOM 578 O O . GLN A 1 80 ? 3.096 -5.377 -7.770 1.00 88.12 80 GLN A O 1
ATOM 583 N N . ALA A 1 81 ? 4.218 -6.028 -9.607 1.00 89.12 81 ALA A N 1
ATOM 584 C CA . ALA A 1 81 ? 3.077 -6.685 -10.242 1.00 89.12 81 ALA A CA 1
ATOM 585 C C . ALA A 1 81 ? 2.532 -7.824 -9.364 1.00 89.12 81 ALA A C 1
ATOM 587 O O . ALA A 1 81 ? 1.339 -7.851 -9.070 1.00 89.12 81 ALA A O 1
ATOM 588 N N . PHE A 1 82 ? 3.422 -8.670 -8.838 1.00 90.25 82 PHE A N 1
ATOM 589 C CA . PHE A 1 82 ? 3.073 -9.731 -7.895 1.00 90.25 82 PHE A CA 1
ATOM 590 C C . PHE A 1 82 ? 2.397 -9.188 -6.626 1.00 90.25 82 PHE A C 1
ATOM 592 O O . PHE A 1 82 ? 1.363 -9.693 -6.203 1.00 90.25 82 PHE A O 1
ATOM 599 N N . LEU A 1 83 ? 2.931 -8.121 -6.022 1.00 89.75 83 LEU A N 1
ATOM 600 C CA . LEU A 1 83 ? 2.306 -7.493 -4.851 1.00 89.75 83 LEU A CA 1
ATOM 601 C C . LEU A 1 83 ? 0.890 -6.987 -5.150 1.00 89.75 83 LEU A C 1
ATOM 603 O O . LEU A 1 83 ? -0.005 -7.167 -4.327 1.00 89.75 83 LEU A O 1
ATOM 607 N N . ARG A 1 84 ? 0.677 -6.373 -6.319 1.00 91.44 84 ARG A N 1
ATOM 608 C CA . ARG A 1 84 ? -0.647 -5.891 -6.739 1.00 91.44 84 ARG A CA 1
ATOM 609 C C . ARG A 1 84 ? -1.630 -7.039 -6.922 1.00 91.44 84 ARG A C 1
ATOM 611 O O . ARG A 1 84 ? -2.760 -6.930 -6.458 1.00 91.44 84 ARG A O 1
ATOM 618 N N . GLU A 1 85 ? -1.195 -8.124 -7.555 1.00 90.69 85 GLU A N 1
ATOM 619 C CA . GLU A 1 85 ? -2.004 -9.329 -7.737 1.00 90.69 85 GLU A CA 1
ATOM 620 C C . GLU A 1 85 ? -2.410 -9.933 -6.389 1.00 90.69 85 GLU A C 1
ATOM 622 O O . GLU A 1 85 ? -3.588 -10.193 -6.161 1.00 90.69 85 GLU A O 1
ATOM 627 N N . GLN A 1 86 ? -1.470 -10.050 -5.449 1.00 89.44 86 GLN A N 1
ATOM 628 C CA . GLN A 1 86 ? -1.745 -10.582 -4.114 1.00 89.44 86 GLN A CA 1
ATOM 629 C C . GLN A 1 86 ? -2.707 -9.693 -3.312 1.00 89.44 86 GLN A C 1
ATOM 631 O O . GLN A 1 86 ? -3.599 -10.202 -2.635 1.00 89.44 86 GLN A O 1
ATOM 636 N N . LEU A 1 87 ? -2.554 -8.366 -3.388 1.00 88.06 87 LEU A N 1
ATOM 637 C CA . LEU A 1 87 ? -3.471 -7.419 -2.743 1.00 88.06 87 LEU A CA 1
ATOM 638 C C . LEU A 1 87 ? -4.877 -7.500 -3.347 1.00 88.06 87 LEU A C 1
ATOM 640 O O . LEU A 1 87 ? -5.863 -7.505 -2.610 1.00 88.06 87 LEU A O 1
ATOM 644 N N . HIS A 1 88 ? -4.964 -7.618 -4.674 1.00 89.19 88 HIS A N 1
ATOM 645 C CA . HIS A 1 88 ? -6.225 -7.780 -5.388 1.00 89.19 88 HIS A CA 1
ATOM 646 C C . HIS A 1 88 ? -6.912 -9.107 -5.037 1.00 89.19 88 HIS A C 1
ATOM 648 O O . HIS A 1 88 ? -8.090 -9.113 -4.688 1.00 89.19 88 HIS A O 1
ATOM 654 N N . ALA A 1 89 ? -6.174 -10.221 -5.049 1.00 86.06 89 ALA A N 1
ATOM 655 C CA . ALA A 1 89 ? -6.682 -11.538 -4.666 1.00 86.06 89 ALA A CA 1
ATOM 656 C C . ALA A 1 89 ? -7.168 -11.576 -3.206 1.00 86.06 89 ALA A C 1
ATOM 658 O O . ALA A 1 89 ? -8.139 -12.260 -2.892 1.00 86.06 89 ALA A O 1
ATOM 659 N N . ALA A 1 90 ? -6.531 -10.805 -2.321 1.00 86.00 90 ALA A N 1
ATOM 660 C CA . ALA A 1 90 ? -6.952 -10.645 -0.932 1.00 86.00 90 ALA A CA 1
ATOM 661 C C . ALA A 1 90 ? -8.141 -9.677 -0.743 1.00 86.00 90 ALA A C 1
ATOM 663 O O . ALA A 1 90 ? -8.601 -9.505 0.385 1.00 86.00 90 ALA A O 1
ATOM 664 N N . GLY A 1 91 ? -8.621 -9.014 -1.804 1.00 85.06 91 GLY A N 1
ATOM 665 C CA . GLY A 1 91 ? -9.671 -7.993 -1.724 1.00 85.06 91 GLY A CA 1
ATOM 666 C C . GLY A 1 91 ? -9.271 -6.760 -0.905 1.00 85.06 91 GLY A C 1
ATOM 667 O O . GLY A 1 91 ? -10.137 -6.045 -0.401 1.00 85.06 91 GLY A O 1
ATOM 668 N N . ALA A 1 92 ? -7.969 -6.523 -0.727 1.00 85.94 92 ALA A N 1
ATOM 66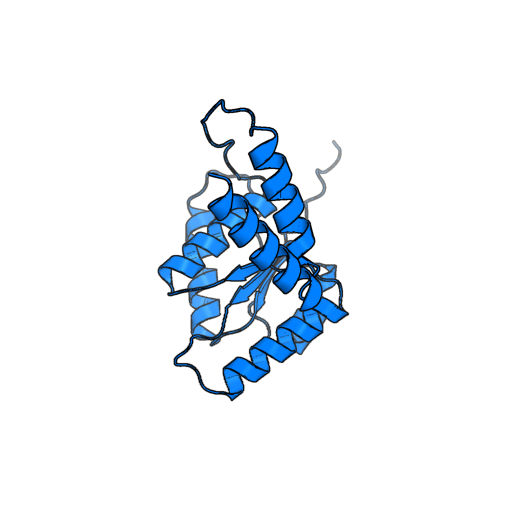9 C CA . ALA A 1 92 ? -7.461 -5.437 0.097 1.00 85.94 92 ALA A CA 1
ATOM 670 C C . ALA A 1 92 ? -7.439 -4.124 -0.694 1.00 85.94 92 ALA A C 1
ATOM 672 O O . ALA A 1 92 ? -6.857 -4.049 -1.775 1.00 85.94 92 ALA A O 1
ATOM 673 N N 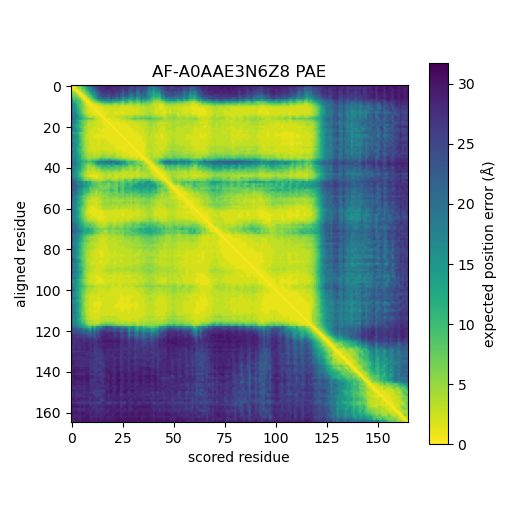. ALA A 1 93 ? -8.022 -3.065 -0.131 1.00 89.81 93 ALA A N 1
ATOM 674 C CA . ALA A 1 93 ? -7.855 -1.717 -0.661 1.00 89.81 93 ALA A CA 1
ATOM 675 C C . ALA A 1 93 ? -6.433 -1.211 -0.369 1.00 89.81 93 ALA A C 1
ATOM 677 O O . ALA A 1 93 ? -5.937 -1.348 0.752 1.00 89.81 93 ALA A O 1
ATOM 678 N N . TYR A 1 94 ? -5.781 -0.611 -1.364 1.00 91.62 94 TYR A N 1
ATOM 679 C CA . TYR A 1 94 ? -4.447 -0.031 -1.221 1.00 91.62 94 TYR A CA 1
ATOM 680 C C . TYR A 1 94 ? -4.295 1.226 -2.078 1.00 91.62 94 TYR A C 1
ATOM 682 O O . TYR A 1 94 ? -4.904 1.344 -3.138 1.00 91.62 94 TYR A O 1
ATOM 690 N N . GLY A 1 95 ? -3.459 2.158 -1.619 1.00 93.50 95 GLY A N 1
ATOM 691 C CA . GLY A 1 95 ? -3.036 3.324 -2.393 1.00 93.50 95 GLY A CA 1
ATOM 692 C C . GLY A 1 95 ? -1.670 3.090 -3.029 1.00 93.50 95 GLY A C 1
ATOM 693 O O . GLY A 1 95 ? -0.762 2.589 -2.364 1.00 93.50 95 GLY A O 1
ATOM 694 N N . VAL A 1 96 ? -1.501 3.460 -4.298 1.00 94.62 96 VAL A N 1
ATOM 695 C CA . VAL A 1 96 ? -0.197 3.394 -4.977 1.00 94.62 96 VAL A CA 1
ATOM 696 C C . VAL A 1 96 ? 0.486 4.753 -4.907 1.00 94.62 96 VAL A C 1
ATOM 698 O O . VAL A 1 96 ? -0.105 5.766 -5.271 1.00 94.62 96 VAL A O 1
ATOM 701 N N . LEU A 1 97 ? 1.732 4.770 -4.436 1.00 94.31 97 LEU A N 1
ATOM 702 C CA . LEU A 1 97 ? 2.547 5.972 -4.316 1.00 94.31 97 LEU A CA 1
ATOM 703 C C . LEU A 1 97 ? 3.477 6.095 -5.522 1.00 94.31 97 LEU A C 1
ATOM 705 O O . LEU A 1 97 ? 4.282 5.196 -5.779 1.00 94.31 97 LEU A O 1
ATOM 709 N N . HIS A 1 98 ? 3.396 7.218 -6.231 1.00 91.56 98 HIS A N 1
ATOM 710 C CA . HIS A 1 98 ? 4.164 7.478 -7.450 1.00 91.56 98 HIS A CA 1
ATOM 711 C C . HIS A 1 98 ? 5.104 8.677 -7.310 1.00 91.56 98 HIS A C 1
ATOM 713 O O . HIS A 1 98 ? 4.824 9.617 -6.568 1.00 91.56 98 HIS A O 1
ATOM 719 N N . GLY A 1 99 ? 6.172 8.676 -8.108 1.00 89.81 99 GLY A N 1
ATOM 720 C CA . GLY A 1 99 ? 7.105 9.795 -8.225 1.00 89.81 99 GLY A CA 1
ATOM 721 C C . GLY A 1 99 ? 8.351 9.642 -7.358 1.00 89.81 99 GLY A C 1
ATOM 722 O O . GLY A 1 99 ? 8.716 8.535 -6.951 1.00 89.81 99 GLY A O 1
ATOM 723 N N . ASP A 1 100 ? 9.023 10.767 -7.129 1.00 90.25 100 ASP A N 1
ATOM 724 C CA . ASP A 1 100 ? 10.208 10.865 -6.280 1.00 90.25 100 ASP A CA 1
ATOM 725 C C . ASP A 1 100 ? 9.866 10.781 -4.783 1.00 90.25 100 ASP A C 1
ATOM 727 O O . ASP A 1 100 ? 8.717 10.588 -4.385 1.00 90.25 100 ASP A O 1
ATOM 731 N N . ASP A 1 101 ? 10.887 10.892 -3.937 1.00 91.44 101 ASP A N 1
ATOM 732 C CA . ASP A 1 101 ? 10.750 10.757 -2.488 1.00 91.44 101 ASP A CA 1
ATOM 733 C C . ASP A 1 101 ? 9.862 11.853 -1.867 1.00 91.44 101 ASP A C 1
ATOM 735 O O . ASP A 1 101 ? 9.064 11.577 -0.966 1.00 91.44 101 ASP A O 1
ATOM 739 N N . ALA A 1 102 ? 9.906 13.080 -2.392 1.00 90.94 102 ALA A N 1
ATOM 740 C CA . ALA A 1 102 ? 9.050 14.167 -1.923 1.00 90.94 102 ALA A CA 1
ATOM 741 C C . ALA A 1 102 ? 7.577 13.928 -2.301 1.00 90.94 102 ALA A C 1
ATOM 743 O O . ALA A 1 102 ? 6.681 14.115 -1.469 1.00 90.94 102 ALA A O 1
ATOM 744 N N . ALA A 1 103 ? 7.327 13.464 -3.528 1.00 92.44 103 ALA A N 1
ATOM 745 C CA . ALA A 1 103 ? 5.997 13.150 -4.031 1.00 92.44 103 ALA A CA 1
ATOM 746 C C . ALA A 1 103 ? 5.344 12.003 -3.245 1.00 92.44 103 ALA A C 1
ATOM 748 O O . ALA A 1 103 ? 4.194 12.140 -2.813 1.00 92.44 103 ALA A O 1
ATOM 749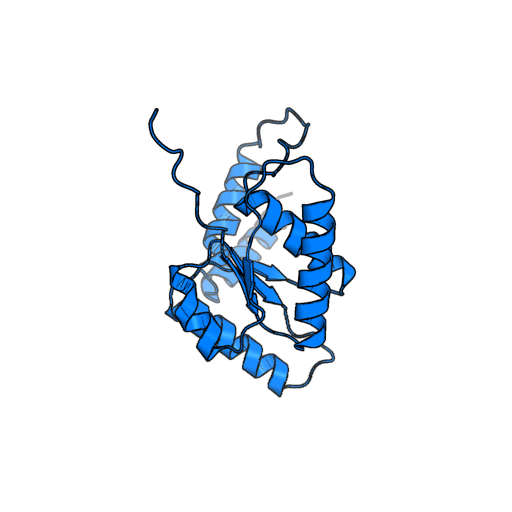 N N . ILE A 1 104 ? 6.071 10.906 -2.989 1.00 94.38 104 ILE A N 1
ATOM 750 C CA . ILE A 1 104 ? 5.530 9.785 -2.203 1.00 94.38 104 ILE A CA 1
ATOM 751 C C . ILE A 1 104 ? 5.272 10.186 -0.746 1.00 94.38 104 ILE A C 1
ATOM 753 O O . ILE A 1 104 ? 4.281 9.745 -0.169 1.00 94.38 104 ILE A O 1
ATOM 757 N N . ALA A 1 105 ? 6.102 11.057 -0.158 1.00 95.50 105 ALA A N 1
ATOM 758 C CA . ALA A 1 105 ? 5.901 11.540 1.206 1.00 95.50 105 ALA A CA 1
ATOM 759 C C . ALA A 1 105 ? 4.636 12.398 1.323 1.00 95.50 105 ALA A C 1
ATOM 761 O O . ALA A 1 105 ? 3.887 12.274 2.294 1.00 95.50 105 ALA A O 1
ATOM 762 N N . LEU A 1 106 ? 4.363 13.241 0.324 1.00 93.56 106 LEU A N 1
ATOM 763 C CA . LEU A 1 106 ? 3.134 14.028 0.270 1.00 93.56 106 LEU A CA 1
ATOM 764 C C . LEU A 1 106 ? 1.892 13.142 0.098 1.00 93.56 106 LEU A C 1
ATOM 766 O O . LEU A 1 106 ? 0.942 13.288 0.866 1.00 93.56 106 LEU A O 1
ATOM 770 N N . GLN A 1 107 ? 1.914 12.211 -0.859 1.00 94.94 107 GLN A N 1
ATOM 771 C CA . GLN A 1 107 ? 0.795 11.295 -1.120 1.00 94.94 107 GLN A CA 1
ATOM 772 C C . GLN A 1 107 ? 0.493 10.411 0.096 1.00 94.94 107 GLN A C 1
ATOM 774 O O . GLN A 1 107 ? -0.657 10.306 0.523 1.00 94.94 107 GLN A O 1
ATOM 779 N N . ALA A 1 108 ? 1.526 9.831 0.713 1.00 95.25 108 ALA A N 1
ATOM 780 C CA . ALA A 1 108 ? 1.371 9.018 1.912 1.00 95.25 108 ALA A CA 1
ATOM 781 C C . ALA A 1 108 ? 0.810 9.832 3.085 1.00 95.25 108 ALA A C 1
ATOM 783 O O . ALA A 1 108 ? -0.044 9.343 3.822 1.00 95.25 108 ALA A O 1
ATOM 784 N N . TRP A 1 109 ? 1.240 11.088 3.239 1.00 94.38 109 TRP A N 1
ATOM 785 C CA . TRP A 1 109 ? 0.714 11.981 4.269 1.00 94.38 109 TRP A CA 1
ATOM 786 C C . TRP A 1 109 ? -0.766 12.319 4.054 1.00 94.38 109 TRP A C 1
ATOM 788 O O . TRP A 1 109 ? -1.543 12.341 5.005 1.00 94.38 109 TRP A O 1
ATOM 798 N N . GLN A 1 110 ? -1.185 12.560 2.813 1.00 91.88 110 GLN A N 1
ATOM 799 C CA . GLN A 1 110 ? -2.594 12.796 2.478 1.00 91.88 110 GLN A CA 1
ATOM 800 C C . GLN A 1 110 ? -3.456 11.558 2.754 1.00 91.88 110 GLN A C 1
ATOM 802 O O . GLN A 1 110 ? -4.491 11.669 3.412 1.00 91.88 110 GLN A O 1
ATOM 807 N N . ALA A 1 111 ? -2.997 10.377 2.329 1.00 91.12 111 ALA A N 1
ATOM 808 C CA . ALA A 1 111 ? -3.684 9.114 2.588 1.00 91.12 111 ALA A CA 1
ATOM 809 C C . ALA A 1 111 ? -3.800 8.826 4.093 1.00 91.12 111 ALA A C 1
ATOM 811 O O . ALA A 1 111 ? -4.866 8.450 4.578 1.00 91.12 111 ALA A O 1
ATOM 812 N N . LEU A 1 112 ? -2.726 9.070 4.849 1.00 89.88 112 LEU A N 1
ATOM 813 C CA . LEU A 1 112 ? -2.711 8.897 6.297 1.00 89.88 112 LEU A CA 1
ATOM 814 C C . LEU A 1 112 ? -3.676 9.858 6.999 1.00 89.88 112 LEU A C 1
ATOM 816 O O . LEU A 1 112 ? -4.425 9.431 7.872 1.00 89.88 112 LEU A O 1
ATOM 820 N N . GLN A 1 113 ? -3.703 11.135 6.609 1.00 88.25 113 GLN A N 1
ATOM 821 C CA . GLN A 1 113 ? -4.652 12.093 7.180 1.00 88.25 113 GLN A CA 1
ATOM 822 C C . GLN A 1 113 ? -6.100 11.672 6.923 1.00 88.25 113 GLN A C 1
ATOM 824 O O . GLN A 1 113 ? -6.922 11.741 7.831 1.00 88.25 113 GLN A O 1
ATOM 829 N N . SER A 1 114 ? -6.413 11.198 5.715 1.00 85.75 114 SER A N 1
ATOM 830 C CA . SER A 1 114 ? -7.745 10.674 5.401 1.00 85.75 114 SER A CA 1
ATOM 831 C C . SER A 1 114 ? -8.093 9.458 6.268 1.00 85.75 114 SER A C 1
ATOM 833 O O . SER A 1 114 ? -9.152 9.445 6.893 1.00 85.75 114 SER A O 1
ATOM 835 N N . ALA A 1 115 ? -7.177 8.492 6.395 1.00 84.56 115 ALA A N 1
ATOM 836 C CA . ALA A 1 115 ? -7.376 7.286 7.202 1.00 84.56 115 ALA A CA 1
ATOM 837 C C . ALA A 1 115 ? -7.536 7.575 8.706 1.00 84.56 115 ALA A C 1
ATOM 839 O O . ALA A 1 115 ? -8.265 6.870 9.399 1.00 84.56 115 ALA A O 1
ATOM 840 N N . LEU A 1 116 ? -6.872 8.617 9.215 1.00 81.88 116 LEU A N 1
ATOM 841 C CA . LEU A 1 116 ? -6.964 9.048 10.613 1.00 81.88 116 LEU A CA 1
ATOM 842 C C . LEU A 1 116 ? -8.115 10.036 10.875 1.00 81.88 116 LEU A C 1
ATOM 844 O O . LEU A 1 116 ? -8.264 10.495 12.005 1.00 81.88 116 LEU A O 1
ATOM 848 N N . GLY A 1 117 ? -8.909 10.401 9.860 1.00 81.12 117 GLY A N 1
ATOM 849 C CA . GLY A 1 117 ? -9.960 11.419 9.995 1.00 81.12 117 GLY A CA 1
ATOM 850 C C . GLY A 1 117 ? -9.424 12.836 10.249 1.00 81.12 117 GLY A C 1
ATOM 851 O O . GLY A 1 117 ? -10.152 13.699 10.726 1.00 81.12 117 GLY A O 1
ATOM 852 N N . LEU A 1 118 ? -8.149 13.072 9.933 1.00 73.50 118 LEU A N 1
ATOM 853 C CA . LEU A 1 118 ? -7.435 14.343 10.073 1.00 73.50 118 LEU A CA 1
ATOM 854 C C . LEU A 1 118 ? -7.550 15.245 8.850 1.00 73.50 118 LEU A C 1
ATOM 856 O O . LEU A 1 118 ? -7.020 16.355 8.871 1.00 73.50 118 LEU A O 1
ATOM 860 N N . ALA A 1 119 ? -8.169 14.762 7.770 1.00 63.78 119 ALA A N 1
ATOM 861 C CA . ALA A 1 119 ? -8.409 15.573 6.591 1.00 63.78 119 ALA A CA 1
ATOM 862 C C . ALA A 1 119 ? -9.169 16.829 7.027 1.00 63.78 119 ALA A C 1
ATOM 864 O O . ALA A 1 119 ? -10.353 16.764 7.362 1.00 63.78 119 ALA A O 1
ATOM 865 N N . GLN A 1 120 ? -8.462 17.963 7.063 1.00 51.19 120 GLN A N 1
ATOM 866 C CA . GLN A 1 120 ? -9.102 19.254 7.230 1.00 51.19 120 GLN A CA 1
ATOM 867 C C . GLN A 1 120 ? -10.205 19.319 6.185 1.00 51.19 120 GLN A C 1
ATOM 869 O O . GLN A 1 120 ? -9.958 19.019 5.012 1.00 51.19 120 GLN A O 1
ATOM 874 N N . GLN A 1 121 ? -11.418 19.680 6.612 1.00 40.94 121 GLN A N 1
ATOM 875 C CA . GLN A 1 121 ? -12.402 20.200 5.677 1.00 40.94 121 GLN A CA 1
ATOM 876 C C . GLN A 1 121 ? -11.647 21.226 4.846 1.00 40.94 121 GLN A C 1
ATOM 878 O O . GLN A 1 121 ? -11.143 22.199 5.407 1.00 40.94 121 GLN A O 1
ATOM 883 N N . GLN A 1 122 ? -11.453 20.942 3.558 1.00 39.66 122 GLN A N 1
ATOM 884 C CA . GLN A 1 122 ? -10.867 21.918 2.663 1.00 39.66 122 GLN A CA 1
ATOM 885 C C . GLN A 1 122 ? -11.730 23.160 2.837 1.00 39.66 122 GLN A C 1
ATOM 887 O O . GLN A 1 122 ? -12.928 23.131 2.560 1.00 39.66 122 GLN A O 1
ATOM 892 N N . THR A 1 123 ? -11.153 24.199 3.428 1.00 42.22 123 THR A N 1
ATOM 893 C CA . THR A 1 123 ? -11.792 25.491 3.595 1.00 42.22 123 THR A CA 1
ATOM 894 C C . THR A 1 123 ? -12.024 26.028 2.194 1.00 42.22 123 THR A C 1
ATOM 896 O O . THR A 1 123 ? -11.129 26.520 1.517 1.00 42.22 123 THR A O 1
ATOM 899 N N . GLY A 1 124 ? -13.243 25.811 1.732 1.00 36.06 124 GLY A N 1
ATOM 900 C CA . GLY A 1 124 ? -13.710 26.111 0.399 1.00 36.06 124 GLY A CA 1
ATOM 901 C C . GLY A 1 124 ? -15.134 25.606 0.324 1.00 36.06 124 GLY A C 1
ATOM 902 O O . GLY A 1 124 ? -15.367 24.447 0.000 1.00 36.06 124 GLY A O 1
ATOM 903 N N . ASP A 1 125 ? -16.061 26.477 0.700 1.00 40.00 125 ASP A N 1
ATOM 904 C CA . ASP A 1 125 ? -17.514 26.314 0.697 1.00 40.00 125 ASP A CA 1
ATOM 905 C C . ASP A 1 125 ? -18.061 26.163 -0.740 1.00 40.00 125 ASP A C 1
ATOM 907 O O . ASP A 1 125 ? -18.871 26.943 -1.232 1.00 40.00 125 ASP A O 1
ATOM 911 N N . ALA A 1 126 ? -17.544 25.178 -1.469 1.00 43.44 126 ALA A N 1
ATOM 912 C CA . ALA A 1 126 ? -18.022 24.768 -2.769 1.00 43.44 126 ALA A CA 1
ATOM 913 C C . ALA A 1 126 ? -18.583 23.359 -2.601 1.00 43.44 126 ALA A C 1
ATOM 915 O O . ALA A 1 126 ? -17.848 22.370 -2.566 1.00 43.44 126 ALA A O 1
ATOM 916 N N . GLN A 1 127 ? -19.912 23.269 -2.484 1.00 46.38 127 GLN A N 1
ATOM 917 C CA . GLN A 1 127 ? -20.634 22.033 -2.781 1.00 46.38 127 GLN A CA 1
ATOM 918 C C . GLN A 1 127 ? -20.029 21.445 -4.067 1.00 46.38 127 GLN A C 1
ATOM 920 O O . GLN A 1 127 ? -20.052 22.130 -5.092 1.00 46.38 127 GLN A O 1
ATOM 925 N N . PRO A 1 128 ? -19.476 20.218 -4.046 1.00 46.12 128 PRO A N 1
ATOM 926 C CA . PRO A 1 128 ? -18.974 19.613 -5.266 1.00 46.12 128 PRO A CA 1
ATOM 927 C C . PRO A 1 128 ? -20.138 19.536 -6.249 1.00 46.12 128 PRO A C 1
ATOM 929 O O . PRO A 1 128 ? -21.194 18.978 -5.928 1.00 46.12 128 PRO A O 1
ATOM 932 N N . THR A 1 129 ? -19.956 20.151 -7.416 1.00 55.00 129 THR A N 1
ATOM 933 C CA . THR A 1 129 ? -20.951 20.175 -8.484 1.00 55.00 129 THR A CA 1
ATOM 934 C C . THR A 1 129 ? -21.314 18.739 -8.884 1.00 55.00 129 THR A C 1
ATOM 936 O O . THR A 1 129 ? -20.551 17.792 -8.659 1.00 55.00 129 THR A O 1
ATOM 939 N N . ALA A 1 130 ? -22.512 18.531 -9.438 1.00 52.69 130 ALA A N 1
ATOM 940 C CA . ALA A 1 130 ? -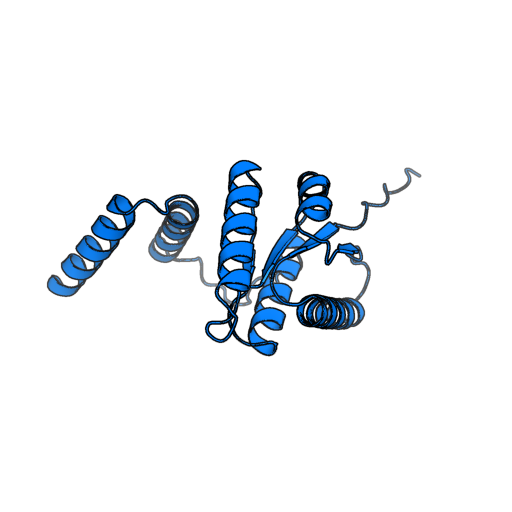22.992 17.191 -9.805 1.00 52.69 130 ALA A CA 1
ATOM 941 C C . ALA A 1 130 ? -22.029 16.458 -10.767 1.00 52.69 130 ALA A C 1
ATOM 943 O O . ALA A 1 130 ? -21.872 15.240 -10.696 1.00 52.69 130 ALA A O 1
ATOM 944 N N . GLU A 1 131 ? -21.321 17.216 -11.600 1.00 49.81 131 GLU A N 1
ATOM 945 C CA . GLU A 1 131 ? -20.213 16.782 -12.458 1.00 49.81 131 GLU A CA 1
ATOM 946 C C . GLU A 1 131 ? -18.976 16.312 -11.665 1.00 49.81 131 GLU A C 1
ATOM 948 O O . GLU A 1 131 ? -18.461 15.232 -11.943 1.00 49.81 131 GLU A O 1
ATOM 953 N N . ALA A 1 132 ? -18.551 17.023 -10.613 1.00 52.38 132 ALA A N 1
ATOM 954 C CA . ALA A 1 132 ? -17.437 16.607 -9.755 1.00 52.38 132 ALA A CA 1
ATOM 955 C C . ALA A 1 132 ? -17.768 15.333 -8.957 1.00 52.38 132 ALA A C 1
ATOM 957 O O . ALA A 1 132 ? -16.918 14.457 -8.799 1.00 52.38 132 ALA A O 1
ATOM 958 N N . ARG A 1 133 ? -19.025 15.183 -8.512 1.00 52.97 133 ARG A N 1
ATOM 959 C CA . ARG A 1 133 ? -19.522 13.939 -7.894 1.00 52.97 133 ARG A CA 1
ATOM 960 C C . ARG A 1 133 ? -19.599 12.788 -8.895 1.00 52.97 133 ARG A C 1
ATOM 962 O O . ARG A 1 133 ? -19.255 11.662 -8.547 1.00 52.97 133 ARG A O 1
ATOM 969 N N . SER A 1 134 ? -20.004 13.064 -10.133 1.00 54.09 134 SER A N 1
ATOM 970 C CA . SER A 1 134 ? -20.051 12.059 -11.200 1.00 54.09 134 SER A CA 1
ATOM 971 C C . SER A 1 134 ? -18.650 11.597 -11.596 1.00 54.09 134 SER A C 1
ATOM 973 O O . SER A 1 134 ? -18.430 10.399 -11.720 1.00 54.09 134 SER A O 1
ATOM 975 N N . LEU A 1 135 ? -17.680 12.510 -11.689 1.00 54.84 135 LEU A N 1
ATOM 976 C CA . LEU A 1 135 ? -16.269 12.192 -11.931 1.00 54.84 135 LEU A CA 1
ATOM 977 C C . LEU A 1 135 ? -15.631 11.424 -10.766 1.00 54.84 135 LEU A C 1
ATOM 979 O O . LEU A 1 135 ? -14.847 10.507 -11.002 1.00 54.84 135 LEU A O 1
ATOM 983 N N . ALA A 1 136 ? -15.979 11.750 -9.518 1.00 54.59 136 ALA A N 1
ATOM 984 C CA . ALA A 1 136 ? -15.520 11.011 -8.341 1.00 54.59 136 ALA A CA 1
ATOM 985 C C . ALA A 1 136 ? -16.111 9.588 -8.275 1.00 54.59 136 ALA A C 1
ATOM 987 O O . ALA A 1 136 ? -15.384 8.639 -7.985 1.00 54.59 136 ALA A O 1
ATOM 988 N N . ASN A 1 137 ? -17.395 9.420 -8.615 1.00 54.56 137 ASN A N 1
ATOM 989 C CA . ASN A 1 137 ? -18.040 8.106 -8.726 1.00 54.56 137 ASN A CA 1
ATOM 990 C C . ASN A 1 137 ? -17.525 7.293 -9.924 1.00 54.56 137 ASN A C 1
ATOM 992 O O . ASN A 1 137 ? -17.443 6.072 -9.854 1.00 54.56 137 ASN A O 1
ATOM 996 N N . TRP A 1 138 ? -17.151 7.948 -11.023 1.00 55.25 138 TRP A N 1
ATOM 997 C CA . TRP A 1 138 ? -16.534 7.275 -12.166 1.00 55.25 138 TRP A CA 1
ATOM 998 C C . TRP A 1 138 ? -15.095 6.848 -11.876 1.00 55.25 138 TRP A C 1
ATOM 1000 O O . TRP A 1 138 ? -14.719 5.725 -12.207 1.00 55.25 138 TRP A O 1
ATOM 1010 N N . ARG A 1 139 ? -14.304 7.688 -11.193 1.00 52.28 139 ARG A N 1
ATOM 1011 C CA . ARG A 1 139 ? -12.955 7.319 -10.733 1.00 52.28 139 ARG A CA 1
ATOM 1012 C C . ARG A 1 139 ? -12.983 6.093 -9.823 1.00 52.28 139 ARG A C 1
ATOM 1014 O O . ARG A 1 139 ? -12.213 5.172 -10.067 1.00 52.28 139 ARG A O 1
ATOM 1021 N N . SER A 1 140 ? -13.912 6.025 -8.869 1.00 53.03 140 SER A N 1
ATOM 1022 C CA . SER A 1 140 ? -14.024 4.869 -7.967 1.00 53.03 140 SER A CA 1
ATOM 1023 C C . SER A 1 140 ? -14.484 3.578 -8.665 1.00 53.03 140 SER A C 1
ATOM 1025 O O . SER A 1 140 ? -14.173 2.479 -8.198 1.00 53.03 140 SER A O 1
ATOM 1027 N N . ASN A 1 141 ? -15.175 3.687 -9.806 1.00 46.97 141 ASN A N 1
ATOM 1028 C CA . ASN A 1 141 ? -15.525 2.547 -10.656 1.00 46.97 141 ASN A CA 1
ATOM 1029 C C . ASN A 1 141 ? -14.370 2.108 -11.578 1.00 46.97 141 ASN A C 1
ATOM 1031 O O . ASN A 1 141 ? -14.209 0.910 -11.807 1.00 46.97 141 ASN A O 1
ATOM 1035 N N . CYS A 1 142 ? -13.537 3.035 -12.066 1.00 51.75 142 CYS A N 1
ATOM 1036 C CA . CYS A 1 142 ? -12.342 2.714 -12.861 1.00 51.75 142 CYS A CA 1
ATOM 1037 C C . CYS A 1 142 ? -11.213 2.099 -12.023 1.00 51.75 142 CYS A C 1
ATOM 1039 O O . CYS A 1 142 ? -10.528 1.201 -12.500 1.00 51.75 142 CYS A O 1
ATOM 1041 N N . GLU A 1 143 ? -11.056 2.497 -10.757 1.00 52.59 143 GLU A N 1
ATOM 1042 C CA . GLU A 1 143 ? -10.081 1.896 -9.827 1.00 52.59 143 GLU A CA 1
ATOM 1043 C C . GLU A 1 143 ? -10.323 0.393 -9.583 1.00 52.59 143 GLU A C 1
ATOM 1045 O O . GLU A 1 143 ? -9.421 -0.320 -9.145 1.00 52.59 143 GLU A O 1
ATOM 1050 N N . LYS A 1 144 ? -11.527 -0.103 -9.902 1.00 51.62 144 LYS A N 1
ATOM 1051 C CA . LYS A 1 144 ? -11.910 -1.521 -9.823 1.00 51.62 144 LYS A CA 1
ATOM 1052 C C . LYS A 1 144 ? -11.970 -2.227 -11.180 1.00 51.62 144 LYS A C 1
ATOM 1054 O O . LYS A 1 144 ? -12.170 -3.437 -11.211 1.00 51.62 144 LYS A O 1
ATOM 1059 N N . CYS A 1 145 ? -11.823 -1.507 -12.291 1.00 51.22 145 CYS A N 1
ATOM 1060 C CA . CYS A 1 145 ? -12.069 -2.029 -13.633 1.00 51.22 145 CYS A CA 1
ATOM 1061 C C . CYS A 1 145 ? -10.895 -1.704 -14.571 1.00 51.22 145 CYS A C 1
ATOM 1063 O O . CYS A 1 145 ? -11.015 -0.869 -15.462 1.00 51.22 145 CYS A O 1
ATOM 1065 N N . SER A 1 146 ? -9.757 -2.386 -14.397 1.00 53.22 146 SER A N 1
ATOM 1066 C CA . SER A 1 146 ? -8.697 -2.472 -15.424 1.00 53.22 146 SER A CA 1
ATOM 1067 C C . SER A 1 146 ? -9.105 -3.414 -16.572 1.00 53.22 146 SER A C 1
ATOM 1069 O O . SER A 1 146 ? -8.352 -4.310 -16.948 1.00 53.22 146 SER A O 1
ATOM 1071 N N . ASP A 1 147 ? -10.327 -3.263 -17.090 1.00 57.00 147 ASP A N 1
ATOM 1072 C CA . ASP A 1 147 ? -10.805 -4.004 -18.259 1.00 57.00 147 ASP A CA 1
ATOM 1073 C C . ASP A 1 147 ? -10.512 -3.180 -19.530 1.00 57.00 147 ASP A C 1
ATOM 1075 O O . ASP A 1 147 ? -10.939 -2.020 -19.616 1.00 57.00 147 ASP A O 1
ATOM 1079 N N . PRO A 1 148 ? -9.817 -3.747 -20.536 1.00 58.12 148 PRO A N 1
ATOM 1080 C CA . PRO A 1 148 ? -9.434 -3.025 -21.750 1.00 58.12 1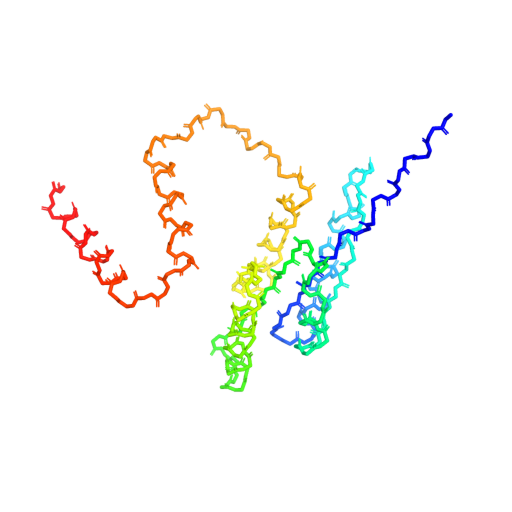48 PRO A CA 1
ATOM 1081 C C . PRO A 1 148 ? -10.634 -2.487 -22.547 1.00 58.12 148 PRO A C 1
ATOM 1083 O O . PRO A 1 148 ? -10.505 -1.492 -23.261 1.00 58.12 148 PRO A O 1
ATOM 1086 N N . VAL A 1 149 ? -11.823 -3.082 -22.412 1.00 57.84 149 VAL A N 1
ATOM 1087 C CA . VAL A 1 149 ? -13.056 -2.593 -23.049 1.00 57.84 149 VAL A CA 1
ATOM 1088 C C . VAL A 1 149 ? -13.577 -1.338 -22.345 1.00 57.84 149 VAL A C 1
ATOM 1090 O O . VAL A 1 149 ? -14.091 -0.427 -23.001 1.00 57.84 149 VAL A O 1
ATOM 1093 N N . CYS A 1 150 ? -13.423 -1.260 -21.020 1.00 60.41 150 CYS A N 1
ATOM 1094 C CA . CYS A 1 150 ? -13.837 -0.098 -20.235 1.00 60.41 150 CYS A CA 1
ATOM 1095 C C . CYS A 1 150 ? -12.952 1.120 -20.538 1.00 60.41 150 CYS A C 1
ATOM 1097 O O . CYS A 1 150 ? -13.468 2.219 -20.747 1.00 60.41 150 CYS A O 1
ATOM 1099 N N . GLU A 1 151 ? -11.637 0.921 -20.652 1.00 72.88 151 GLU A N 1
ATOM 1100 C CA . GLU A 1 151 ? -10.700 1.978 -21.052 1.00 72.88 151 GLU A CA 1
ATOM 1101 C C . GLU A 1 151 ? -10.956 2.450 -22.490 1.00 72.88 151 GLU A C 1
ATOM 1103 O O . GLU A 1 151 ? -10.994 3.653 -22.754 1.00 72.88 151 GLU A O 1
ATOM 1108 N N . HIS A 1 152 ? -11.215 1.527 -23.423 1.00 70.94 152 HIS A N 1
ATOM 1109 C CA . HIS A 1 152 ? -11.489 1.882 -24.817 1.00 70.94 152 HIS A CA 1
ATOM 1110 C C . HIS A 1 152 ? -12.767 2.722 -24.972 1.00 70.94 152 HIS A C 1
ATOM 1112 O O . HIS A 1 152 ? -12.797 3.673 -25.760 1.00 70.94 152 HIS A O 1
ATOM 1118 N N . ARG A 1 153 ? -13.813 2.418 -24.191 1.00 65.12 153 ARG A N 1
ATOM 1119 C CA . ARG A 1 153 ? -15.050 3.209 -24.164 1.00 65.12 153 ARG A CA 1
ATOM 1120 C C . ARG A 1 153 ? -14.812 4.603 -23.578 1.00 65.12 153 ARG A C 1
ATOM 1122 O O . ARG A 1 153 ? -15.251 5.578 -24.173 1.00 65.12 153 ARG A O 1
ATOM 1129 N N . LEU A 1 154 ? -14.040 4.705 -22.493 1.00 68.31 154 LEU A N 1
ATOM 1130 C CA . LEU A 1 154 ? -13.675 5.984 -21.875 1.00 68.31 154 LEU A CA 1
ATOM 1131 C C . LEU A 1 154 ? -12.932 6.904 -22.858 1.00 68.31 154 LEU A C 1
ATOM 1133 O O . LEU A 1 154 ? -13.301 8.067 -23.019 1.00 68.31 154 LEU A O 1
ATOM 1137 N N . PHE A 1 155 ? -11.904 6.387 -23.537 1.00 71.44 155 PHE A N 1
ATOM 1138 C CA . PHE A 1 155 ? -11.161 7.162 -24.533 1.00 71.44 155 PHE A CA 1
ATOM 1139 C C . PHE A 1 155 ? -12.049 7.586 -25.706 1.00 71.44 155 PHE A C 1
ATOM 1141 O O . PHE A 1 155 ? -11.953 8.726 -26.162 1.00 71.44 155 PHE A O 1
ATOM 1148 N N . SER A 1 156 ? -12.936 6.701 -26.162 1.00 72.38 156 SER A N 1
ATOM 1149 C CA . SER A 1 156 ? -13.866 6.998 -27.256 1.00 72.38 156 SER A CA 1
ATOM 1150 C C . SER A 1 156 ? -14.863 8.096 -26.879 1.00 72.38 156 SER A C 1
ATOM 1152 O O . SER A 1 156 ? -15.060 9.032 -27.653 1.00 72.38 156 SER A O 1
ATOM 1154 N N . ASP A 1 157 ? -15.427 8.041 -25.671 1.00 70.19 157 ASP A N 1
ATOM 1155 C CA . ASP A 1 157 ? -16.384 9.038 -25.185 1.00 70.19 157 ASP A CA 1
ATOM 1156 C C . ASP A 1 157 ? -15.722 10.412 -24.981 1.00 70.19 157 ASP A C 1
ATOM 1158 O O . ASP A 1 157 ? -16.304 11.438 -25.333 1.00 70.19 157 ASP A O 1
ATOM 1162 N N . LEU A 1 158 ? -14.477 10.455 -24.488 1.00 71.50 158 LEU A N 1
ATOM 1163 C CA . LEU A 1 158 ? -13.692 11.692 -24.354 1.00 71.50 158 LEU A CA 1
ATOM 1164 C C . LEU A 1 158 ? -13.356 12.328 -25.708 1.00 71.50 158 LEU A C 1
ATOM 1166 O O . LEU A 1 158 ? -13.434 13.550 -25.858 1.00 71.50 158 LEU A O 1
ATOM 1170 N N . VAL A 1 159 ? -12.997 11.519 -26.708 1.00 73.25 159 VAL A N 1
ATOM 1171 C CA . VAL A 1 159 ? -12.766 12.005 -28.077 1.00 73.25 159 VAL A CA 1
ATOM 1172 C C . VAL A 1 159 ? -14.075 12.497 -28.702 1.00 73.25 159 VAL A C 1
ATOM 1174 O O . VAL A 1 159 ? -14.080 13.549 -29.340 1.00 73.25 159 VAL A O 1
ATOM 1177 N N . GLY A 1 160 ? -15.187 11.794 -28.469 1.00 64.75 160 GLY A N 1
ATOM 1178 C CA . GLY A 1 160 ? -16.511 12.175 -28.960 1.00 64.75 160 GLY A CA 1
ATOM 1179 C C . GLY A 1 160 ? -17.032 13.485 -28.364 1.00 64.75 160 GLY A C 1
ATOM 1180 O O . GLY A 1 160 ? -17.579 14.309 -29.094 1.00 64.75 160 GLY A O 1
ATOM 1181 N N . GLN A 1 161 ? -16.814 13.723 -27.069 1.00 55.84 161 GLN A N 1
ATOM 1182 C CA . GLN A 1 161 ? -17.200 14.975 -26.404 1.00 55.84 161 GLN A CA 1
ATOM 1183 C C . GLN A 1 161 ? -16.359 16.168 -26.872 1.00 55.84 161 GLN A C 1
ATOM 1185 O O . GLN A 1 161 ? -16.886 17.263 -27.043 1.00 55.84 161 GLN A O 1
ATOM 1190 N N . ARG A 1 162 ? -15.067 15.960 -27.159 1.00 57.28 162 ARG A N 1
ATOM 1191 C CA . ARG A 1 162 ? -14.179 17.016 -27.673 1.00 57.28 162 ARG A CA 1
ATOM 1192 C C . ARG A 1 162 ? -14.463 17.408 -29.127 1.00 57.28 162 ARG A C 1
ATOM 1194 O O . ARG A 1 162 ? -13.978 18.438 -29.569 1.00 57.28 162 ARG A O 1
ATOM 1201 N N . ALA A 1 163 ? -15.219 16.591 -29.860 1.00 56.12 163 ALA A N 1
ATOM 1202 C CA . ALA A 1 163 ? -15.687 16.896 -31.211 1.00 56.12 163 ALA A CA 1
ATOM 1203 C C . ALA A 1 163 ? -17.045 17.629 -31.235 1.00 56.12 163 ALA A C 1
ATOM 1205 O O . ALA A 1 163 ? -17.460 18.096 -32.292 1.00 56.12 163 ALA A O 1
ATOM 1206 N N . GLN A 1 164 ? -17.744 17.700 -30.096 1.00 50.31 164 GLN A N 1
ATOM 1207 C CA . GLN A 1 164 ? -19.051 18.356 -29.945 1.00 50.31 164 GLN A CA 1
ATOM 1208 C C . GLN A 1 164 ? -18.973 19.698 -29.191 1.00 50.31 164 GLN A C 1
ATOM 1210 O O . GLN A 1 164 ? -20.006 20.335 -28.987 1.00 50.31 164 GLN A O 1
ATOM 1215 N N . ALA A 1 165 ? -17.768 20.113 -28.788 1.00 44.59 165 ALA A N 1
ATOM 1216 C CA . ALA A 1 165 ? -17.441 21.439 -28.262 1.00 44.59 165 ALA A CA 1
ATOM 1217 C C . ALA A 1 165 ? -16.709 22.255 -29.336 1.00 44.59 165 ALA A C 1
ATOM 1219 O O . ALA A 1 165 ? -16.946 23.481 -29.396 1.00 44.59 165 ALA A O 1
#

Organism: NCBI:txid1283306